Protein AF-A0A1H0BT31-F1 (afdb_monomer)

pLDDT: mean 77.33, std 18.95, range [33.66, 95.56]

Foldseek 3Di:
DDPVVVLVPDQADEDEQEPADPDDPDLCVSVVVLVVSLVSCVVVVRNVRYAAEYEYLAPASDPDPVCRVVCVVVCVVSNYHYHYNDHDDPDDDPPPDDPPPPD

Nearest PDB structures (foldseek):
  8dhk-assembly1_B  TM=9.489E-01  e=1.479E-06  Homo sapiens
  6oib-assembly1_A  TM=9.530E-01  e=9.330E-06  Homo sapiens
  3h8l-assembly1_B  TM=8.578E-01  e=4.523E-05  Acidianus ambivalens
  4lgm-assembly1_A  TM=4.427E-01  e=5.873E+00  Saccharolobus solfataricus P2
  4lcb-assembly1_A  TM=3.704E-01  e=3.706E+00  Acidianus hospitalis W1

Structure (mmCIF, N/CA/C/O backbone):
data_AF-A0A1H0BT31-F1
#
_entry.id   AF-A0A1H0BT31-F1
#
loop_
_atom_site.group_PDB
_atom_site.id
_atom_site.type_symbol
_atom_site.label_atom_id
_atom_site.label_alt_id
_atom_site.label_comp_id
_atom_site.label_asym_id
_atom_site.label_entity_id
_atom_site.label_seq_id
_atom_site.pdbx_PDB_ins_code
_atom_site.Cartn_x
_atom_site.Cartn_y
_atom_site.Cartn_z
_atom_site.occupancy
_atom_site.B_iso_or_equiv
_atom_site.auth_seq_id
_atom_site.auth_comp_id
_atom_site.auth_asym_id
_atom_site.auth_atom_id
_atom_site.pdbx_PDB_model_num
ATOM 1 N N . MET A 1 1 ? -18.678 0.334 -13.983 1.00 53.97 1 MET A N 1
ATOM 2 C CA . MET 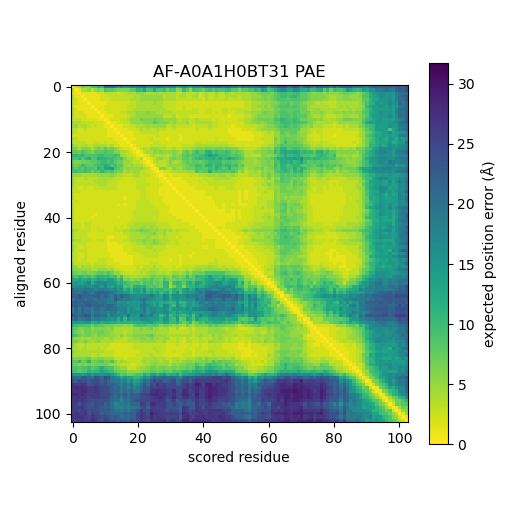A 1 1 ? -18.199 0.725 -12.637 1.00 53.97 1 MET A CA 1
ATOM 3 C C . MET A 1 1 ? -16.709 0.990 -12.722 1.00 53.97 1 MET A C 1
ATOM 5 O O . MET A 1 1 ? -16.034 0.229 -13.398 1.00 53.97 1 MET A O 1
ATOM 9 N N . GLY A 1 2 ? -16.218 2.053 -12.086 1.00 88.25 2 GLY A N 1
ATOM 10 C CA . GLY A 1 2 ? -14.784 2.342 -11.998 1.00 88.25 2 GLY A CA 1
ATOM 11 C C . GLY A 1 2 ? -14.200 1.932 -10.646 1.00 88.25 2 GLY A C 1
ATOM 12 O O . GLY A 1 2 ? -14.942 1.769 -9.677 1.00 88.25 2 GLY A O 1
ATOM 13 N N . LEU A 1 3 ? -12.871 1.823 -10.580 1.00 88.25 3 LEU A N 1
ATOM 14 C CA . LEU A 1 3 ? -12.119 1.516 -9.357 1.00 88.25 3 LEU A CA 1
ATOM 15 C C . LEU A 1 3 ? -12.471 2.462 -8.197 1.00 88.25 3 LEU A C 1
ATOM 17 O O . LEU A 1 3 ? -12.633 2.017 -7.068 1.00 88.25 3 LEU A O 1
ATOM 21 N N . HIS A 1 4 ? -12.671 3.749 -8.485 1.00 90.50 4 HIS A N 1
ATOM 22 C CA . HIS A 1 4 ? -13.047 4.750 -7.487 1.00 90.50 4 HIS A CA 1
ATOM 23 C C . HIS A 1 4 ? -14.312 4.366 -6.697 1.00 90.50 4 HIS A C 1
ATOM 25 O O . HIS A 1 4 ? -14.270 4.307 -5.472 1.00 90.50 4 HIS A O 1
ATOM 31 N N . ASN A 1 5 ? -15.393 3.984 -7.387 1.00 91.81 5 ASN A N 1
ATOM 32 C CA . ASN A 1 5 ? -16.648 3.582 -6.738 1.00 91.81 5 ASN A CA 1
ATOM 33 C C . ASN A 1 5 ? -16.477 2.322 -5.870 1.00 91.81 5 ASN A C 1
ATOM 35 O O . ASN A 1 5 ? -17.197 2.147 -4.888 1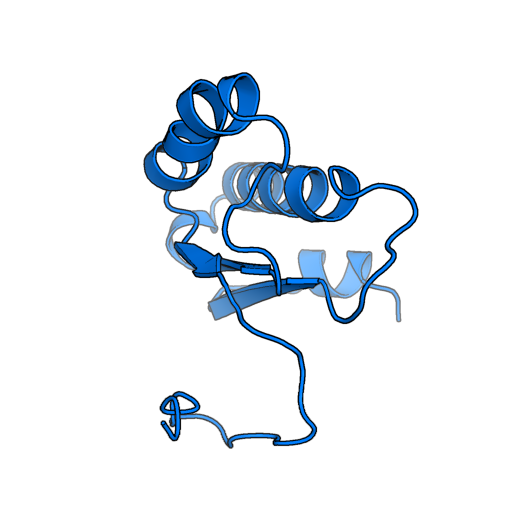.00 91.81 5 ASN A O 1
ATOM 39 N N . ALA A 1 6 ? -15.558 1.426 -6.246 1.00 91.50 6 ALA A N 1
ATOM 40 C CA . ALA A 1 6 ? -15.253 0.232 -5.463 1.00 91.50 6 ALA A CA 1
ATOM 41 C C . ALA A 1 6 ? -14.504 0.590 -4.169 1.00 91.50 6 ALA A C 1
ATOM 43 O O . ALA A 1 6 ? -14.847 0.070 -3.112 1.00 91.50 6 ALA A O 1
ATOM 44 N N . LEU A 1 7 ? -13.543 1.521 -4.231 1.00 91.00 7 LEU A N 1
ATOM 45 C CA . LEU A 1 7 ? -12.811 2.008 -3.055 1.00 91.00 7 LEU A CA 1
ATOM 46 C C . LEU A 1 7 ? -13.730 2.737 -2.057 1.00 91.00 7 LEU A C 1
ATOM 48 O O . LEU A 1 7 ? -13.564 2.585 -0.845 1.00 91.00 7 LEU A O 1
ATOM 52 N N . GLU A 1 8 ? -14.720 3.485 -2.550 1.00 91.44 8 GLU A N 1
ATOM 53 C CA . GLU A 1 8 ? -15.703 4.186 -1.712 1.00 91.44 8 GLU A CA 1
ATOM 54 C C . GLU A 1 8 ? -16.622 3.238 -0.938 1.00 91.44 8 GLU A C 1
ATOM 56 O O . GLU A 1 8 ? -16.925 3.484 0.227 1.00 91.44 8 GLU A O 1
ATOM 61 N N . ARG A 1 9 ? -17.051 2.143 -1.576 1.00 92.81 9 ARG A N 1
ATOM 62 C CA . ARG A 1 9 ? -17.972 1.150 -0.994 1.00 92.81 9 ARG A CA 1
ATOM 63 C C . ARG A 1 9 ? -17.267 0.053 -0.197 1.00 92.81 9 ARG A C 1
ATOM 65 O O . ARG A 1 9 ? -17.928 -0.826 0.336 1.00 92.81 9 ARG A O 1
ATOM 72 N N . PHE A 1 10 ? -15.939 0.058 -0.160 1.00 93.62 10 PHE A N 1
ATOM 73 C CA . PHE A 1 10 ? -15.167 -0.956 0.545 1.00 93.62 10 PHE A CA 1
ATOM 74 C C . PHE A 1 10 ? -15.209 -0.719 2.059 1.00 93.62 10 PHE A C 1
ATOM 76 O O . PHE A 1 10 ? -14.810 0.351 2.516 1.00 93.62 10 PHE A O 1
ATOM 83 N N . ASP A 1 11 ? -15.649 -1.707 2.839 1.00 92.62 11 ASP A N 1
ATOM 84 C CA . ASP A 1 11 ? -15.797 -1.589 4.302 1.00 92.62 11 ASP A CA 1
ATOM 85 C C . ASP A 1 11 ? -14.679 -2.280 5.104 1.00 92.62 11 ASP A C 1
ATOM 87 O O . ASP A 1 11 ? -14.588 -2.127 6.325 1.00 92.62 11 ASP A O 1
ATOM 91 N N . GLY A 1 12 ? -13.808 -3.032 4.428 1.00 92.06 12 GLY A N 1
ATOM 92 C CA . GLY A 1 12 ? -12.711 -3.774 5.042 1.00 92.06 12 GLY A CA 1
ATOM 93 C C . GLY A 1 12 ? -12.404 -5.073 4.302 1.00 92.06 12 GLY A C 1
ATOM 94 O O . GLY A 1 12 ? -13.213 -5.574 3.524 1.00 92.06 12 GLY A O 1
ATOM 95 N N . GLY A 1 13 ? -11.215 -5.623 4.541 1.00 94.06 13 GLY A N 1
ATOM 96 C CA . GLY A 1 13 ? -10.738 -6.846 3.900 1.00 94.06 13 GLY A CA 1
ATOM 97 C C . GLY A 1 13 ? -9.308 -6.716 3.391 1.00 94.06 13 GLY A C 1
ATOM 98 O O . GLY A 1 13 ? -8.483 -6.021 3.984 1.00 94.06 13 GLY A O 1
ATOM 99 N N . ARG A 1 14 ? -8.997 -7.403 2.290 1.00 93.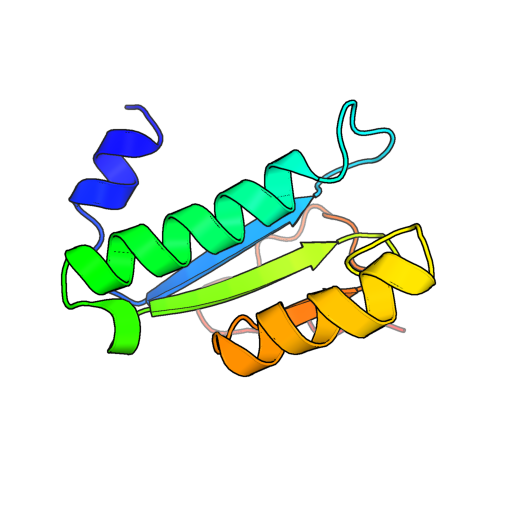12 14 ARG A N 1
ATOM 100 C CA . ARG A 1 14 ? -7.670 -7.373 1.666 1.00 93.12 14 ARG A CA 1
ATOM 101 C C . ARG A 1 14 ? -7.712 -6.587 0.361 1.00 93.12 14 ARG A C 1
ATOM 103 O O . ARG A 1 14 ? -8.565 -6.843 -0.482 1.00 93.12 14 ARG A O 1
ATOM 110 N N . VAL A 1 15 ? -6.761 -5.678 0.204 1.00 93.81 15 VAL A N 1
ATOM 111 C CA . VAL A 1 15 ? -6.514 -4.931 -1.027 1.00 93.81 15 VAL A CA 1
ATOM 112 C C . VAL A 1 15 ? -5.133 -5.330 -1.524 1.00 93.81 15 VAL A C 1
ATOM 114 O O . VAL A 1 15 ? -4.145 -5.180 -0.807 1.00 93.81 15 VAL A O 1
ATOM 117 N N . VAL A 1 16 ? -5.080 -5.871 -2.737 1.00 93.38 16 VAL A N 1
ATOM 118 C CA . VAL A 1 16 ? -3.839 -6.308 -3.377 1.00 93.38 16 VAL A CA 1
ATOM 119 C C . VAL A 1 16 ? -3.551 -5.375 -4.542 1.00 93.38 16 VAL A C 1
ATOM 121 O O . VAL A 1 16 ? -4.413 -5.165 -5.394 1.00 93.38 16 VAL A O 1
ATOM 124 N N . VAL A 1 17 ? -2.351 -4.806 -4.553 1.00 91.62 17 VAL A N 1
ATOM 125 C CA . VAL A 1 17 ? -1.833 -3.999 -5.655 1.00 91.62 17 VAL A CA 1
ATOM 126 C C . VAL A 1 17 ? -0.747 -4.818 -6.323 1.00 91.62 17 VAL A C 1
ATOM 128 O O . VAL A 1 17 ? 0.331 -4.973 -5.761 1.00 91.62 17 VAL A O 1
ATOM 131 N N . ASP A 1 18 ? -1.058 -5.371 -7.488 1.00 90.88 18 ASP A N 1
ATOM 132 C CA . ASP A 1 18 ? -0.185 -6.295 -8.202 1.00 90.88 18 ASP A CA 1
ATOM 133 C C . ASP A 1 18 ? 0.338 -5.676 -9.504 1.00 90.88 18 ASP A C 1
ATOM 135 O O . ASP A 1 18 ? -0.413 -5.054 -10.265 1.00 90.88 18 ASP A O 1
ATOM 139 N N . VAL A 1 19 ? 1.640 -5.836 -9.743 1.00 88.25 19 VAL A N 1
ATOM 140 C CA . VAL A 1 19 ? 2.282 -5.512 -11.019 1.00 88.25 19 VAL A CA 1
ATOM 141 C C . VAL A 1 19 ? 2.245 -6.747 -11.919 1.00 88.25 19 VAL A C 1
ATOM 143 O O . VAL A 1 19 ? 3.154 -7.569 -11.898 1.00 88.25 19 VAL A O 1
ATOM 146 N N . ALA A 1 20 ? 1.197 -6.837 -12.738 1.00 83.31 20 ALA A N 1
ATOM 147 C CA . ALA A 1 20 ? 0.869 -8.053 -13.480 1.00 83.31 20 ALA A CA 1
ATOM 148 C C . ALA A 1 20 ? 1.946 -8.535 -14.457 1.00 83.31 20 ALA A C 1
ATOM 150 O O . ALA A 1 20 ? 2.133 -9.739 -14.618 1.00 83.31 20 ALA A O 1
ATOM 151 N N . ASP A 1 21 ? 2.606 -7.602 -15.142 1.00 79.44 21 ASP A N 1
ATOM 152 C CA . ASP A 1 21 ? 3.560 -7.927 -16.194 1.00 79.44 21 ASP A CA 1
ATOM 153 C C . ASP A 1 21 ? 4.615 -6.827 -16.355 1.00 79.44 21 ASP A C 1
ATOM 155 O O . ASP A 1 21 ? 4.403 -5.661 -15.994 1.00 79.44 21 ASP A O 1
ATOM 159 N N . LEU A 1 22 ? 5.759 -7.207 -16.918 1.00 80.44 22 LEU A N 1
ATOM 160 C CA . LEU A 1 22 ? 6.868 -6.321 -17.249 1.00 80.44 22 LEU A CA 1
ATOM 161 C C . LEU A 1 22 ? 7.129 -6.368 -18.764 1.00 80.44 22 LEU A C 1
ATOM 163 O O . LEU A 1 22 ? 7.070 -7.437 -19.362 1.00 80.44 22 LEU A O 1
ATOM 167 N N . PRO A 1 23 ? 7.487 -5.241 -19.408 1.00 80.31 23 PRO A N 1
ATOM 168 C CA . PRO A 1 23 ? 7.842 -3.956 -18.811 1.00 80.31 23 PRO A CA 1
ATOM 169 C C . PRO A 1 23 ? 6.631 -3.047 -18.543 1.00 80.31 23 PRO A C 1
ATOM 171 O O . PRO A 1 23 ? 5.809 -2.784 -19.419 1.00 80.31 23 PRO A O 1
ATOM 174 N N . VAL A 1 24 ? 6.575 -2.467 -17.342 1.00 78.56 24 VAL A N 1
ATOM 175 C CA . VAL A 1 24 ? 5.628 -1.396 -17.002 1.00 78.56 24 VAL A CA 1
ATOM 176 C C . VAL A 1 24 ? 6.242 -0.030 -17.310 1.00 78.56 24 VAL A C 1
ATOM 178 O O . VAL A 1 24 ? 7.401 0.231 -16.998 1.00 78.56 24 VAL A O 1
ATOM 181 N N . LYS A 1 25 ? 5.451 0.882 -17.888 1.00 74.12 25 LYS A N 1
ATOM 182 C CA . LYS A 1 25 ? 5.915 2.231 -18.273 1.00 74.12 25 LYS A CA 1
ATOM 183 C C . LYS A 1 25 ? 6.532 3.037 -17.121 1.00 74.12 25 LYS A C 1
ATOM 185 O O . LYS A 1 25 ? 7.412 3.857 -17.341 1.00 74.12 25 LYS A O 1
ATOM 190 N N . CYS A 1 26 ? 6.010 2.860 -15.910 1.00 79.31 26 CYS A N 1
ATOM 191 C CA . CYS A 1 26 ? 6.419 3.589 -14.718 1.00 79.31 26 CYS A CA 1
ATOM 192 C C . CYS A 1 26 ? 6.305 2.641 -13.519 1.00 79.31 26 CYS A C 1
ATOM 194 O O . CYS A 1 26 ? 5.195 2.451 -13.016 1.00 79.31 26 CYS A O 1
ATOM 196 N N . PRO A 1 27 ? 7.414 2.039 -13.059 1.00 72.69 27 PRO A N 1
ATOM 197 C CA . PRO A 1 27 ? 7.392 1.084 -11.948 1.00 72.69 27 PRO A CA 1
ATOM 198 C C . PRO A 1 27 ? 7.010 1.734 -10.610 1.00 72.69 27 PRO A C 1
ATOM 200 O O . PRO A 1 27 ? 6.643 1.042 -9.668 1.00 72.69 27 PRO A O 1
ATOM 203 N N . VAL A 1 28 ? 7.051 3.067 -10.530 1.00 83.62 28 VAL A N 1
ATOM 204 C CA . VAL A 1 28 ? 6.708 3.830 -9.323 1.00 83.62 28 VAL A CA 1
ATOM 205 C C . VAL A 1 28 ? 5.195 4.049 -9.188 1.00 83.62 28 VAL A C 1
ATOM 207 O O . VAL A 1 28 ? 4.698 4.162 -8.074 1.00 83.62 28 VAL A O 1
ATOM 210 N N . ALA A 1 29 ? 4.435 4.044 -10.289 1.00 86.44 29 ALA A N 1
ATOM 211 C CA . ALA A 1 29 ? 3.000 4.340 -10.252 1.00 86.44 29 ALA A CA 1
ATOM 212 C C . ALA A 1 29 ? 2.164 3.316 -9.444 1.00 86.44 29 ALA A C 1
ATOM 214 O O . ALA A 1 29 ? 1.317 3.743 -8.656 1.00 86.44 29 ALA A O 1
ATOM 215 N N . PRO A 1 30 ? 2.377 1.987 -9.568 1.00 87.56 30 PRO A N 1
ATOM 216 C CA . PRO A 1 30 ? 1.671 1.003 -8.740 1.00 87.56 30 PRO A CA 1
ATOM 217 C C . PRO A 1 30 ? 1.969 1.170 -7.245 1.00 87.56 30 PRO A C 1
ATOM 219 O O . PRO A 1 30 ? 1.083 1.072 -6.399 1.00 87.56 30 PRO A O 1
ATOM 222 N N . LEU A 1 31 ? 3.216 1.486 -6.915 1.00 85.94 31 LEU A N 1
ATOM 223 C CA . LEU A 1 31 ? 3.642 1.733 -5.547 1.00 85.94 31 LEU A CA 1
ATOM 224 C C . LEU A 1 31 ? 3.029 3.024 -4.972 1.00 85.94 31 LEU A C 1
ATOM 226 O O . LEU A 1 31 ? 2.525 3.027 -3.850 1.00 85.94 31 LEU A O 1
ATOM 230 N N . GLU A 1 32 ? 3.041 4.122 -5.731 1.00 88.44 32 GLU A N 1
ATOM 231 C CA . GLU A 1 32 ? 2.375 5.373 -5.342 1.00 88.44 32 GLU A CA 1
ATOM 232 C C . GLU A 1 32 ? 0.887 5.150 -5.087 1.00 88.44 32 GLU A C 1
ATOM 234 O O . GLU A 1 32 ? 0.333 5.682 -4.124 1.00 88.44 32 GLU A O 1
ATOM 239 N N . PHE A 1 33 ? 0.248 4.309 -5.902 1.00 91.38 33 PHE A N 1
ATOM 240 C CA . PHE A 1 33 ? -1.132 3.911 -5.679 1.00 91.38 33 PHE A CA 1
ATOM 241 C C . PHE A 1 33 ? -1.313 3.164 -4.350 1.00 91.38 33 PHE A C 1
ATOM 243 O O . PHE A 1 33 ? -2.261 3.462 -3.626 1.00 91.38 33 PHE A O 1
ATOM 250 N N . ALA A 1 34 ? -0.408 2.251 -3.979 1.00 91.56 34 ALA A N 1
ATOM 251 C CA . ALA A 1 34 ? -0.472 1.562 -2.687 1.00 91.56 34 ALA A CA 1
ATOM 252 C C . ALA A 1 34 ? -0.392 2.547 -1.502 1.00 91.56 34 ALA A C 1
ATOM 254 O O . ALA A 1 34 ? -1.170 2.439 -0.551 1.00 91.56 34 ALA A O 1
ATOM 255 N N . PHE A 1 35 ? 0.476 3.563 -1.584 1.00 91.25 35 PHE A N 1
ATOM 256 C CA . PHE A 1 35 ? 0.549 4.623 -0.571 1.00 91.25 35 PHE A CA 1
ATOM 257 C C . PHE A 1 35 ? -0.685 5.530 -0.557 1.00 91.25 35 PHE A C 1
ATOM 259 O O . PHE A 1 35 ? -1.152 5.928 0.513 1.00 91.25 35 PHE A O 1
ATOM 266 N N . LEU A 1 36 ? -1.237 5.848 -1.727 1.00 92.88 36 LEU A N 1
ATOM 267 C CA . LEU A 1 36 ? -2.461 6.634 -1.830 1.00 92.88 36 LEU A CA 1
ATOM 268 C C . LEU A 1 36 ? -3.662 5.874 -1.254 1.00 92.88 36 LEU A C 1
ATOM 270 O O . LEU A 1 36 ? -4.491 6.474 -0.572 1.00 92.88 36 LEU A O 1
ATOM 274 N N . ALA A 1 37 ? -3.737 4.563 -1.485 1.00 93.31 37 ALA A N 1
ATOM 275 C CA . ALA A 1 37 ? -4.761 3.697 -0.917 1.00 93.31 37 ALA A CA 1
ATOM 276 C C . ALA A 1 37 ? -4.657 3.639 0.617 1.00 93.31 37 ALA A C 1
ATOM 278 O O . ALA A 1 37 ? -5.668 3.809 1.298 1.00 93.31 37 ALA A O 1
ATOM 279 N N . ASP A 1 38 ? -3.448 3.482 1.169 1.00 93.31 38 ASP A N 1
ATOM 280 C CA . ASP A 1 38 ? -3.186 3.571 2.614 1.00 93.31 38 ASP A CA 1
ATOM 281 C C . ASP A 1 38 ? -3.713 4.889 3.201 1.00 93.31 38 ASP A C 1
ATOM 283 O O . ASP A 1 38 ? -4.549 4.876 4.108 1.00 93.31 38 ASP A O 1
ATOM 287 N N . TRP A 1 39 ? -3.308 6.026 2.628 1.00 94.31 39 TRP A N 1
ATOM 288 C CA . TRP A 1 39 ? -3.772 7.343 3.069 1.00 94.31 39 TRP A CA 1
ATOM 289 C C . TRP A 1 39 ? -5.293 7.507 2.939 1.00 94.31 39 TRP A C 1
ATOM 291 O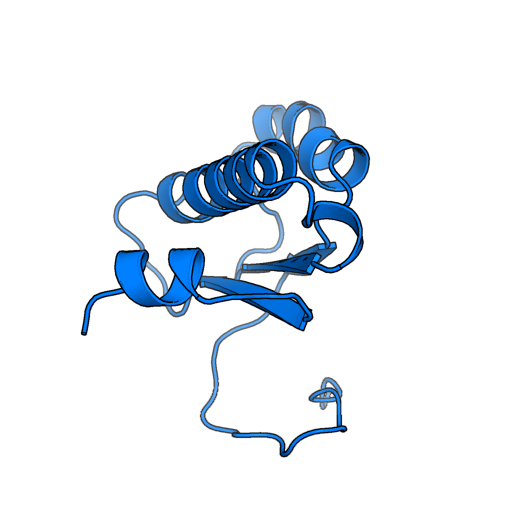 O . TRP A 1 39 ? -5.946 8.050 3.833 1.00 94.31 39 TRP A O 1
ATOM 301 N N . TYR A 1 40 ? -5.885 7.010 1.852 1.00 95.12 40 TYR A N 1
ATOM 302 C CA . TYR A 1 40 ? -7.325 7.075 1.625 1.00 95.12 40 TYR A CA 1
ATOM 303 C C . TYR A 1 40 ? -8.105 6.304 2.700 1.00 95.12 40 TYR A C 1
ATOM 305 O O . TYR A 1 40 ? -9.073 6.826 3.259 1.00 95.12 40 TYR A O 1
ATOM 313 N N . TYR A 1 41 ? -7.662 5.096 3.056 1.00 94.94 41 TYR A N 1
ATOM 314 C CA . TYR A 1 41 ? -8.302 4.303 4.106 1.00 94.94 41 TYR A CA 1
ATOM 315 C C . TYR A 1 41 ? -8.067 4.860 5.511 1.00 94.94 41 TYR A C 1
ATOM 317 O O . TYR A 1 41 ? -8.958 4.746 6.358 1.00 94.94 41 TYR A O 1
ATOM 325 N N . GLN A 1 42 ? -6.925 5.513 5.755 1.00 94.31 42 GLN A N 1
ATOM 326 C CA . GLN A 1 42 ? -6.700 6.281 6.984 1.00 94.31 42 GLN A CA 1
ATOM 327 C C . GLN A 1 42 ? -7.692 7.440 7.087 1.00 94.31 42 GLN A C 1
ATOM 329 O O . GLN A 1 42 ? -8.368 7.582 8.103 1.00 94.31 42 GLN A O 1
ATOM 334 N N . ARG A 1 43 ? -7.860 8.216 6.009 1.00 95.31 43 ARG A N 1
ATOM 335 C CA . ARG A 1 43 ? -8.824 9.322 5.957 1.00 95.31 43 ARG A CA 1
ATOM 336 C C . ARG A 1 43 ? -10.269 8.854 6.138 1.00 95.31 43 ARG A C 1
ATOM 338 O O . ARG A 1 43 ? -11.073 9.582 6.713 1.00 95.31 43 ARG A O 1
ATOM 345 N N . ARG A 1 44 ? -10.603 7.650 5.667 1.00 94.88 44 ARG A N 1
ATOM 346 C CA . ARG A 1 44 ? -11.915 7.021 5.889 1.00 94.88 44 ARG A CA 1
ATOM 347 C C . ARG A 1 44 ? -12.092 6.402 7.278 1.00 94.88 44 ARG A C 1
ATOM 349 O O . ARG A 1 44 ? -13.208 6.012 7.603 1.00 94.88 44 ARG A O 1
ATOM 356 N N . GLY A 1 45 ? -11.031 6.291 8.078 1.00 94.94 45 GLY A N 1
ATOM 357 C CA . GLY A 1 45 ? -11.085 5.689 9.412 1.00 94.94 45 GLY A CA 1
ATOM 358 C C . GLY A 1 45 ? -11.324 4.176 9.410 1.00 94.94 45 GLY A C 1
ATOM 359 O O . GLY A 1 45 ? -11.836 3.651 10.390 1.00 94.94 45 GLY A O 1
ATOM 360 N N . ILE A 1 46 ? -10.995 3.482 8.312 1.00 95.56 46 ILE A N 1
ATOM 361 C CA . ILE A 1 46 ? -11.140 2.018 8.199 1.00 95.56 46 ILE A CA 1
ATOM 362 C C . ILE A 1 46 ? -9.804 1.301 7.989 1.00 95.56 46 ILE A C 1
ATOM 364 O O . ILE A 1 46 ? -9.788 0.111 7.690 1.00 95.56 46 ILE A O 1
ATOM 368 N N . ARG A 1 47 ? -8.673 2.011 8.094 1.00 94.00 47 ARG A N 1
ATOM 369 C CA . ARG A 1 47 ? -7.337 1.467 7.798 1.00 94.00 47 ARG A CA 1
ATOM 370 C C . ARG A 1 47 ? -7.002 0.216 8.611 1.00 94.00 47 ARG A C 1
ATOM 372 O O . ARG A 1 47 ? -6.343 -0.675 8.082 1.00 94.00 47 ARG A O 1
ATOM 379 N N . ASP A 1 48 ? -7.469 0.140 9.850 1.00 93.62 48 ASP A N 1
ATOM 380 C CA . ASP A 1 48 ? -7.352 -1.010 10.752 1.00 93.62 48 ASP A CA 1
ATOM 381 C C . ASP A 1 48 ? -8.062 -2.268 10.220 1.00 93.62 48 ASP A C 1
ATOM 383 O O . ASP A 1 48 ? -7.637 -3.391 10.491 1.00 93.62 48 ASP A O 1
ATOM 387 N N . LYS A 1 49 ? -9.102 -2.089 9.399 1.00 94.12 49 LYS A N 1
ATOM 388 C CA . LYS A 1 49 ? -9.872 -3.167 8.762 1.00 94.12 49 LYS A CA 1
ATOM 389 C C . LYS A 1 49 ? -9.316 -3.575 7.402 1.00 94.12 49 LYS A C 1
ATOM 391 O O . LYS A 1 49 ? -9.838 -4.510 6.792 1.00 94.12 49 LYS A O 1
ATOM 396 N N . VAL A 1 50 ? -8.291 -2.882 6.901 1.00 94.75 50 VAL A N 1
ATOM 397 C CA . VAL A 1 50 ? -7.714 -3.121 5.575 1.00 94.75 50 VAL A CA 1
ATOM 398 C C . VAL A 1 50 ? -6.325 -3.736 5.697 1.00 94.75 50 VAL A C 1
ATOM 400 O O . VAL A 1 50 ? -5.443 -3.200 6.361 1.00 94.75 50 VAL A O 1
ATOM 403 N N . ARG A 1 51 ? -6.103 -4.845 4.992 1.00 93.81 51 ARG A N 1
ATOM 404 C CA . ARG A 1 51 ? -4.771 -5.411 4.755 1.00 93.81 51 ARG A CA 1
ATOM 405 C C . ARG A 1 51 ? -4.335 -5.057 3.340 1.00 93.81 51 ARG A C 1
ATOM 407 O O . ARG A 1 51 ? -4.944 -5.542 2.389 1.00 93.81 51 ARG A O 1
ATOM 414 N N . LEU A 1 52 ? -3.327 -4.198 3.225 1.00 93.56 52 LEU A N 1
ATOM 415 C CA . LEU A 1 52 ? -2.724 -3.800 1.956 1.00 93.56 52 LEU A CA 1
ATOM 416 C C . LEU A 1 52 ? -1.504 -4.675 1.674 1.00 93.56 52 LEU A C 1
ATOM 418 O O . LEU A 1 52 ? -0.605 -4.751 2.510 1.00 93.56 52 LEU A O 1
ATOM 422 N N . THR A 1 53 ? -1.476 -5.288 0.494 1.00 92.12 53 THR A N 1
ATOM 423 C CA . THR A 1 53 ? -0.342 -6.079 0.008 1.00 92.12 53 THR A CA 1
ATOM 424 C C . THR A 1 53 ? 0.083 -5.540 -1.356 1.00 92.12 53 THR A C 1
ATOM 426 O O . THR A 1 53 ? -0.734 -5.466 -2.274 1.00 92.12 53 THR A O 1
ATOM 429 N N . TYR A 1 54 ? 1.346 -5.150 -1.482 1.00 90.62 54 TYR A N 1
ATOM 430 C CA . TYR A 1 54 ? 1.985 -4.782 -2.737 1.00 90.62 54 TYR A CA 1
ATOM 431 C C . TYR A 1 54 ? 2.742 -5.989 -3.287 1.00 90.62 54 TYR A C 1
ATOM 433 O O . TYR A 1 54 ? 3.601 -6.549 -2.607 1.00 90.62 54 TYR A O 1
ATOM 441 N N . VAL A 1 55 ? 2.404 -6.398 -4.503 1.00 90.31 55 VAL A N 1
ATOM 442 C CA . VAL A 1 55 ? 2.924 -7.598 -5.152 1.00 90.31 55 VAL A CA 1
ATOM 443 C C . VAL A 1 55 ? 3.662 -7.189 -6.418 1.00 90.31 55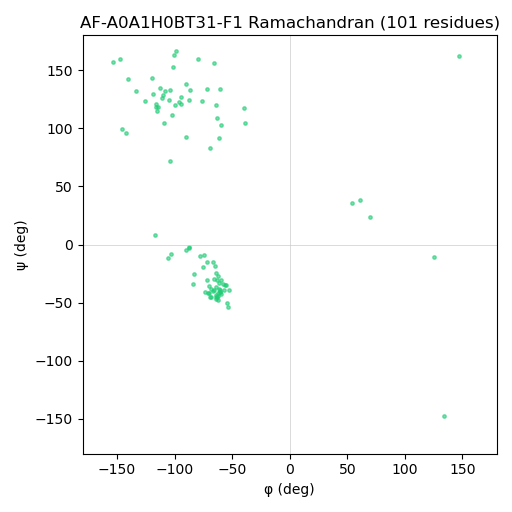 VAL A C 1
ATOM 445 O O . VAL A 1 55 ? 3.148 -6.416 -7.228 1.00 90.31 55 VAL A O 1
ATOM 448 N N . THR A 1 56 ? 4.886 -7.677 -6.573 1.00 86.62 56 THR A N 1
ATOM 449 C CA . THR A 1 56 ? 5.745 -7.341 -7.704 1.00 86.62 56 THR A CA 1
ATOM 450 C C . THR A 1 56 ? 6.512 -8.573 -8.193 1.00 86.62 56 THR A C 1
ATOM 452 O O . THR A 1 56 ? 6.967 -9.371 -7.370 1.00 86.62 56 THR A O 1
ATOM 455 N N . PRO A 1 57 ? 6.712 -8.724 -9.514 1.00 83.38 57 PRO A N 1
ATOM 456 C CA . PRO A 1 57 ? 7.568 -9.762 -10.085 1.00 83.38 57 PRO A CA 1
ATOM 457 C C . PRO A 1 57 ? 9.060 -9.452 -9.895 1.00 83.38 57 PRO A C 1
ATOM 459 O O . PRO A 1 57 ? 9.905 -10.296 -10.176 1.00 83.38 57 PRO A O 1
ATOM 462 N N . LEU A 1 58 ? 9.394 -8.247 -9.423 1.00 81.38 58 LEU A N 1
ATOM 463 C CA . LEU A 1 58 ? 10.759 -7.837 -9.104 1.00 81.38 58 LEU A CA 1
ATOM 464 C C . LEU A 1 58 ? 11.206 -8.379 -7.738 1.00 81.38 58 LEU A C 1
ATOM 466 O O . LEU A 1 58 ? 10.383 -8.689 -6.876 1.00 81.38 58 LEU A O 1
ATOM 470 N N . ASP A 1 59 ? 12.518 -8.429 -7.532 1.00 76.00 59 ASP A N 1
ATOM 471 C CA . ASP A 1 59 ? 13.187 -8.797 -6.277 1.00 76.00 59 ASP A CA 1
ATOM 472 C C . ASP A 1 59 ? 13.056 -7.722 -5.181 1.00 76.00 59 ASP A C 1
ATOM 474 O O . ASP A 1 59 ? 13.272 -7.995 -4.001 1.00 76.00 59 ASP A O 1
ATOM 478 N N . ALA A 1 60 ? 12.658 -6.502 -5.554 1.00 69.94 60 ALA A N 1
ATOM 479 C CA . ALA A 1 60 ? 12.403 -5.402 -4.635 1.00 69.94 60 ALA A CA 1
ATOM 480 C C . ALA A 1 60 ? 11.275 -4.476 -5.120 1.00 69.94 60 ALA A C 1
ATOM 482 O O . ALA A 1 60 ? 10.971 -4.369 -6.308 1.00 69.94 60 ALA A O 1
ATOM 483 N N . ALA A 1 61 ? 10.689 -3.719 -4.184 1.00 66.19 61 ALA A N 1
ATOM 484 C CA . ALA A 1 61 ? 9.726 -2.657 -4.499 1.00 66.19 61 ALA A CA 1
ATOM 485 C C . ALA A 1 61 ? 10.346 -1.489 -5.295 1.00 66.19 61 ALA A C 1
ATOM 487 O O . ALA A 1 61 ? 9.622 -0.702 -5.904 1.00 66.19 61 ALA A O 1
ATOM 488 N N . PHE A 1 62 ? 11.678 -1.369 -5.288 1.00 67.38 62 PHE A N 1
ATOM 489 C CA . PHE A 1 62 ? 12.429 -0.346 -6.008 1.00 67.38 62 PHE A CA 1
ATOM 490 C C . PHE A 1 62 ? 13.606 -0.976 -6.738 1.00 67.38 62 PHE A C 1
ATOM 492 O O . PHE A 1 62 ? 14.396 -1.688 -6.128 1.00 67.38 62 PHE A O 1
ATOM 499 N N . THR A 1 63 ? 13.766 -0.633 -8.013 1.00 57.97 63 THR A N 1
ATOM 500 C CA . THR A 1 63 ? 14.906 -1.058 -8.838 1.00 57.97 63 THR A CA 1
ATOM 501 C C . THR A 1 63 ? 16.194 -0.301 -8.506 1.00 57.97 63 THR A C 1
ATOM 503 O O . THR A 1 63 ? 17.281 -0.770 -8.820 1.00 57.97 63 THR A O 1
ATOM 506 N N . GLU A 1 64 ? 16.088 0.867 -7.861 1.00 55.59 64 GLU A N 1
ATOM 507 C CA . GLU A 1 64 ? 17.241 1.676 -7.462 1.00 55.59 64 GLU A CA 1
ATOM 508 C C . GLU A 1 64 ? 17.638 1.360 -6.002 1.00 55.59 64 GLU A C 1
ATOM 510 O O . GLU A 1 64 ? 16.835 1.591 -5.088 1.00 55.59 64 GLU A O 1
ATOM 515 N N . PRO A 1 65 ? 18.871 0.895 -5.723 1.00 51.84 65 PRO A N 1
ATOM 516 C CA . PRO A 1 65 ? 19.274 0.381 -4.406 1.00 51.84 65 PRO A CA 1
ATOM 517 C C . PRO A 1 65 ? 19.243 1.430 -3.283 1.00 51.84 65 PRO A C 1
ATOM 519 O O . PRO A 1 65 ? 19.098 1.091 -2.107 1.00 51.84 65 PRO A O 1
ATOM 522 N N . VAL A 1 66 ? 19.356 2.718 -3.619 1.00 52.47 66 VAL A N 1
ATOM 523 C CA . VAL A 1 66 ? 19.199 3.820 -2.654 1.00 52.47 66 VAL A CA 1
ATOM 524 C C . VAL A 1 66 ? 17.726 4.011 -2.283 1.00 52.47 66 VAL A C 1
ATOM 526 O O . VAL A 1 66 ? 17.401 4.174 -1.108 1.00 52.47 66 VAL A O 1
ATOM 529 N N . ALA A 1 67 ? 16.823 3.921 -3.262 1.00 55.56 67 ALA A N 1
ATOM 530 C CA . ALA A 1 67 ? 15.388 4.017 -3.023 1.00 55.56 67 ALA A CA 1
ATOM 531 C C . ALA A 1 67 ? 14.860 2.785 -2.276 1.00 55.56 67 ALA A C 1
ATOM 533 O O . ALA A 1 67 ? 14.019 2.942 -1.399 1.00 55.56 67 ALA A O 1
ATOM 534 N N . ALA A 1 68 ? 15.402 1.592 -2.539 1.00 57.97 68 ALA A N 1
ATOM 535 C CA . ALA A 1 68 ? 15.041 0.369 -1.824 1.00 57.97 68 ALA A CA 1
ATOM 536 C C . ALA A 1 68 ? 15.321 0.465 -0.314 1.00 57.97 68 ALA A C 1
ATOM 538 O O . ALA A 1 68 ? 14.465 0.105 0.488 1.00 57.97 68 ALA A O 1
ATOM 539 N N . ARG A 1 69 ? 16.470 1.025 0.091 1.00 55.66 69 ARG A N 1
ATOM 540 C CA . ARG A 1 69 ? 16.821 1.179 1.516 1.00 55.66 69 ARG A CA 1
ATOM 541 C C . ARG A 1 69 ? 15.973 2.222 2.242 1.00 55.66 69 ARG A C 1
ATOM 543 O O . ARG A 1 69 ? 15.562 1.988 3.370 1.00 55.66 69 ARG A O 1
ATOM 550 N N . THR A 1 70 ? 15.709 3.368 1.616 1.00 57.34 70 THR A N 1
ATOM 551 C CA . THR A 1 70 ? 14.959 4.459 2.267 1.00 57.34 70 THR A CA 1
ATOM 552 C C . THR A 1 70 ? 13.445 4.274 2.171 1.00 57.34 70 THR A C 1
ATOM 554 O O . THR A 1 70 ? 12.722 4.660 3.083 1.00 57.34 70 THR A O 1
ATOM 557 N N . ARG A 1 71 ? 12.942 3.703 1.072 1.00 55.12 71 ARG A N 1
ATOM 558 C CA . ARG A 1 71 ? 11.504 3.552 0.826 1.00 55.12 71 ARG A CA 1
ATOM 559 C C . ARG A 1 71 ? 10.976 2.126 1.003 1.00 55.12 71 ARG A C 1
ATOM 561 O O . ARG A 1 71 ? 9.764 1.967 1.091 1.00 55.12 71 ARG A O 1
ATOM 568 N N . GLY A 1 72 ? 11.837 1.113 1.116 1.00 58.97 72 GLY A N 1
ATOM 569 C CA . GLY A 1 72 ? 11.436 -0.223 1.575 1.00 58.97 72 GLY A CA 1
ATOM 570 C C . GLY A 1 72 ? 10.912 -0.187 3.012 1.00 58.97 72 GLY A C 1
ATOM 571 O O . GLY A 1 72 ? 9.811 -0.664 3.265 1.00 58.97 72 GLY A O 1
ATOM 572 N N . GLY A 1 73 ? 11.619 0.517 3.907 1.00 65.56 73 GLY A N 1
ATOM 573 C CA . GLY A 1 73 ? 11.160 0.739 5.286 1.00 65.56 73 GLY A CA 1
ATOM 574 C C . GLY A 1 73 ? 9.820 1.478 5.367 1.00 65.56 73 GLY A C 1
ATOM 575 O O . GLY A 1 73 ? 9.011 1.187 6.233 1.00 65.56 73 GLY A O 1
ATOM 576 N N . LEU A 1 74 ? 9.506 2.350 4.399 1.00 77.44 74 LEU A N 1
ATOM 577 C CA . LEU A 1 74 ? 8.217 3.054 4.358 1.00 77.44 74 LEU A CA 1
ATOM 578 C C . LEU A 1 74 ? 7.014 2.124 4.135 1.00 77.44 74 LEU A C 1
ATOM 580 O O . LEU A 1 74 ? 5.915 2.457 4.577 1.00 77.44 74 LEU A O 1
ATOM 584 N N . LEU A 1 75 ? 7.182 0.995 3.436 1.00 82.56 75 LEU A N 1
ATOM 585 C CA . LEU A 1 75 ? 6.111 -0.001 3.303 1.00 82.56 75 LEU A CA 1
ATOM 586 C C . LEU A 1 75 ? 5.860 -0.688 4.649 1.00 82.56 75 LEU A C 1
ATOM 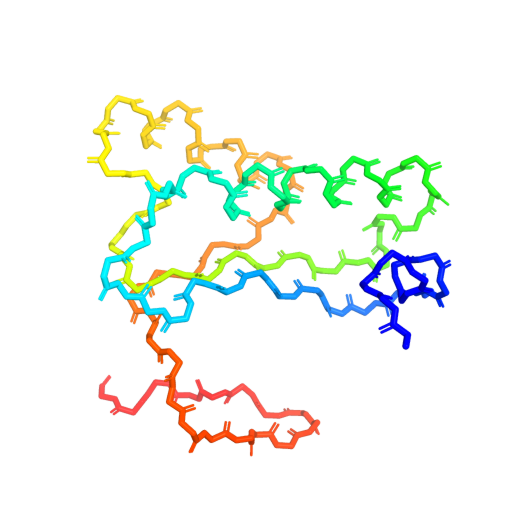588 O O . LEU A 1 75 ? 4.711 -0.781 5.078 1.00 82.56 75 LEU A O 1
ATOM 592 N N . GLU A 1 76 ? 6.929 -1.080 5.343 1.00 82.75 76 GLU A N 1
ATOM 593 C CA . GLU A 1 76 ? 6.864 -1.698 6.670 1.00 82.75 76 GLU A CA 1
ATOM 594 C C . GLU A 1 76 ? 6.288 -0.736 7.720 1.00 82.75 76 GLU A C 1
ATOM 596 O O . GLU A 1 76 ? 5.335 -1.094 8.413 1.00 82.75 76 GLU A O 1
ATOM 601 N N . ASP A 1 77 ? 6.766 0.511 7.765 1.00 84.38 77 ASP A N 1
ATOM 602 C CA . ASP A 1 77 ? 6.285 1.571 8.665 1.00 84.38 77 ASP A CA 1
ATOM 603 C C . ASP A 1 77 ? 4.785 1.844 8.486 1.00 84.38 77 ASP A C 1
ATOM 605 O O . ASP A 1 77 ? 4.068 2.170 9.434 1.00 84.38 77 ASP A O 1
ATOM 609 N N . LYS A 1 78 ? 4.289 1.705 7.251 1.00 85.12 78 LYS A N 1
ATOM 610 C CA . LYS A 1 78 ? 2.872 1.875 6.906 1.00 85.12 78 LYS A CA 1
ATOM 611 C C . LYS A 1 78 ? 2.050 0.597 7.056 1.00 85.12 78 LYS A C 1
ATOM 613 O O . LYS A 1 78 ? 0.841 0.629 6.811 1.00 85.12 78 LYS A O 1
ATOM 618 N N . GLY A 1 79 ? 2.669 -0.522 7.431 1.00 86.69 79 GLY A N 1
ATOM 619 C CA . GLY A 1 79 ? 2.017 -1.825 7.534 1.00 86.69 79 GLY A CA 1
ATOM 620 C C . GLY A 1 79 ? 1.455 -2.316 6.197 1.00 86.69 79 GLY A C 1
ATOM 621 O O . GLY A 1 79 ? 0.333 -2.834 6.159 1.00 86.69 79 GLY A O 1
ATOM 622 N N . ILE A 1 80 ? 2.183 -2.075 5.105 1.00 90.44 80 ILE A N 1
ATOM 623 C CA . ILE A 1 80 ? 1.900 -2.593 3.764 1.00 90.44 80 ILE A CA 1
ATOM 624 C C . ILE A 1 80 ? 2.819 -3.793 3.538 1.00 90.44 80 ILE A C 1
ATOM 626 O O . ILE A 1 80 ? 4.040 -3.673 3.578 1.00 90.44 80 ILE A O 1
ATOM 630 N N . GLU A 1 81 ? 2.227 -4.958 3.304 1.00 90.19 81 GLU A N 1
ATOM 631 C CA . GLU A 1 81 ? 2.970 -6.189 3.041 1.00 90.19 81 GLU A CA 1
ATOM 632 C C . GLU A 1 81 ? 3.600 -6.139 1.645 1.00 90.19 81 GLU A C 1
ATOM 634 O O . GLU A 1 81 ? 2.925 -5.789 0.679 1.00 90.19 81 GLU A O 1
ATOM 639 N N . LEU A 1 82 ? 4.874 -6.511 1.528 1.00 88.0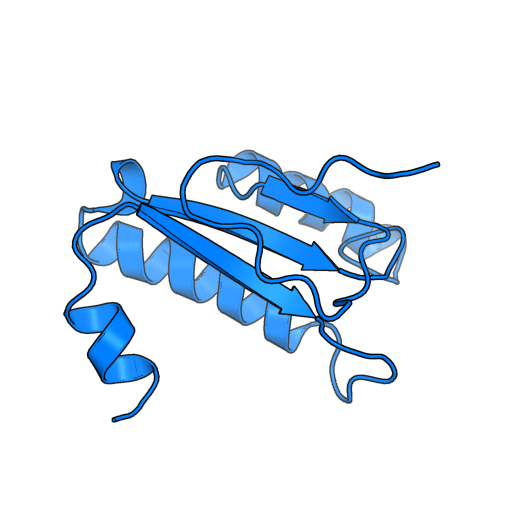0 82 LEU A N 1
ATOM 640 C CA . LEU A 1 82 ? 5.579 -6.616 0.253 1.00 88.00 82 LEU A CA 1
ATOM 641 C C . LEU A 1 82 ? 5.740 -8.090 -0.134 1.00 88.00 82 LEU A C 1
ATOM 643 O O . LEU A 1 82 ? 6.328 -8.870 0.613 1.00 88.00 82 LEU A O 1
ATOM 647 N N . VAL A 1 83 ? 5.259 -8.456 -1.320 1.00 87.06 83 VAL A N 1
ATOM 648 C CA . VAL A 1 83 ? 5.491 -9.762 -1.945 1.00 87.06 83 VAL A CA 1
ATOM 649 C C . VAL A 1 83 ? 6.296 -9.543 -3.219 1.00 87.06 83 VAL A C 1
ATOM 651 O O . VAL A 1 83 ? 5.826 -8.909 -4.160 1.00 87.06 83 VAL A O 1
ATOM 654 N N . THR A 1 84 ? 7.520 -10.052 -3.231 1.00 86.62 84 THR A N 1
ATOM 655 C CA . THR A 1 84 ? 8.443 -10.000 -4.370 1.00 86.62 84 THR A CA 1
ATOM 656 C C . THR A 1 84 ? 8.429 -11.312 -5.144 1.00 86.62 84 THR A C 1
ATOM 658 O O . THR A 1 84 ? 7.927 -12.328 -4.650 1.00 86.62 84 THR A O 1
ATOM 661 N N . GLU A 1 85 ? 9.006 -11.286 -6.347 1.00 83.44 85 GLU A N 1
ATOM 662 C CA . GLU A 1 85 ? 9.187 -12.461 -7.210 1.00 83.44 85 GLU A CA 1
ATOM 663 C C . GLU A 1 85 ? 7.874 -13.217 -7.478 1.00 83.44 85 GLU A C 1
ATOM 665 O O . GLU A 1 85 ? 7.832 -14.448 -7.555 1.00 83.44 85 GLU A O 1
ATOM 670 N N . PHE A 1 86 ? 6.774 -12.469 -7.595 1.00 81.62 86 PHE A N 1
ATOM 671 C CA . PHE A 1 86 ? 5.464 -13.012 -7.915 1.00 81.62 86 PHE A CA 1
ATOM 672 C C . PHE A 1 86 ? 4.981 -12.469 -9.255 1.00 81.62 86 PHE A C 1
ATOM 674 O O . PHE A 1 86 ? 4.762 -11.271 -9.414 1.00 81.62 86 PHE A O 1
ATOM 681 N N . THR A 1 87 ? 4.782 -13.379 -10.203 1.00 80.56 87 THR A N 1
ATOM 682 C CA . THR A 1 87 ? 4.162 -13.088 -11.495 1.00 80.56 87 THR A CA 1
ATOM 683 C C . THR A 1 87 ? 2.734 -13.613 -11.482 1.00 80.56 87 THR A C 1
ATOM 685 O O . THR A 1 87 ? 2.503 -14.761 -11.086 1.00 80.56 87 THR A O 1
ATOM 688 N N . LEU A 1 88 ? 1.772 -12.801 -11.931 1.00 78.38 88 LEU A N 1
ATOM 689 C CA . LEU A 1 88 ? 0.383 -13.239 -12.039 1.00 78.38 88 LEU A CA 1
ATOM 690 C C . LEU A 1 88 ? 0.258 -14.385 -13.046 1.00 78.38 88 LEU A C 1
ATOM 692 O O . LEU A 1 88 ? 0.359 -14.202 -14.255 1.00 78.38 88 LEU A O 1
ATOM 696 N N . GLY A 1 89 ? 0.001 -15.580 -12.524 1.00 74.62 89 GLY A N 1
ATOM 697 C CA . GLY A 1 89 ? -0.453 -16.733 -13.289 1.00 74.62 89 GLY A CA 1
ATOM 698 C C . GLY A 1 89 ? -1.955 -16.934 -13.119 1.00 74.62 89 GLY A C 1
ATOM 699 O O . GLY A 1 89 ? -2.535 -16.587 -12.087 1.00 74.62 89 GLY A O 1
ATOM 700 N N . GLU A 1 90 ? -2.591 -17.535 -14.120 1.00 46.62 90 GLU A N 1
ATOM 701 C CA . GLU A 1 90 ? -4.007 -17.890 -14.089 1.00 46.62 90 GLU A CA 1
ATOM 702 C C . GLU A 1 90 ? -4.242 -19.026 -13.075 1.00 46.62 90 GLU A C 1
ATOM 704 O O . GLU A 1 90 ? -4.264 -20.211 -13.392 1.00 46.62 90 GLU A O 1
ATOM 709 N N . SER A 1 91 ? -4.372 -18.674 -11.798 1.00 42.91 91 SER A N 1
ATOM 710 C CA . SER A 1 91 ? -4.991 -19.545 -10.805 1.00 42.91 91 SER A CA 1
ATOM 711 C C . SER A 1 91 ? -5.807 -18.699 -9.834 1.00 42.91 91 SER A C 1
ATOM 713 O O . SER A 1 91 ? -5.307 -18.131 -8.866 1.00 42.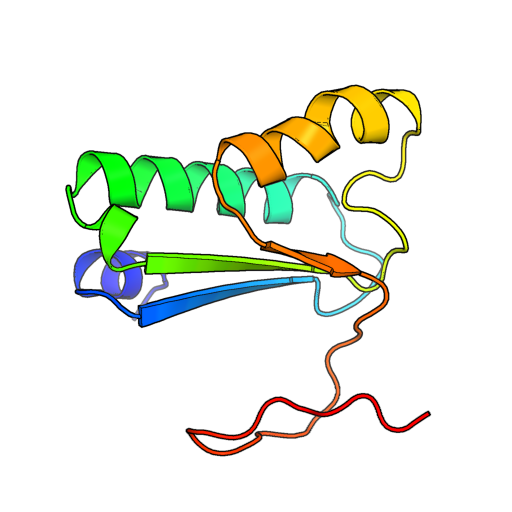91 91 SER A O 1
ATOM 715 N N . MET A 1 92 ? -7.108 -18.598 -10.116 1.00 33.66 92 MET A N 1
ATOM 716 C CA . MET A 1 92 ? -8.091 -18.215 -9.107 1.00 33.66 92 MET A CA 1
ATOM 717 C C . MET A 1 92 ? -8.020 -19.250 -7.982 1.00 33.66 92 MET A C 1
ATOM 719 O O . MET A 1 92 ? -8.526 -20.361 -8.128 1.00 33.66 92 MET A O 1
ATOM 723 N N . VAL A 1 93 ? -7.384 -18.911 -6.862 1.00 41.16 93 VAL A N 1
ATOM 724 C CA . VAL A 1 93 ? -7.490 -19.727 -5.649 1.00 41.16 93 VAL A CA 1
ATOM 725 C C . VAL A 1 93 ? -8.726 -19.249 -4.878 1.00 41.16 93 VAL A C 1
ATOM 727 O O . VAL A 1 93 ? -8.845 -18.050 -4.610 1.00 41.16 93 VAL A O 1
ATOM 730 N N . PRO A 1 94 ? -9.682 -20.143 -4.563 1.00 35.16 94 PRO A N 1
ATOM 731 C CA . PRO A 1 94 ? -10.944 -19.766 -3.943 1.00 35.16 94 PRO A CA 1
ATOM 732 C C . PRO A 1 94 ? -10.718 -19.223 -2.530 1.00 35.16 94 PRO A C 1
ATOM 734 O O . PRO A 1 94 ? -9.710 -19.516 -1.879 1.00 35.16 94 PRO A O 1
ATOM 737 N N . ALA A 1 95 ? -11.681 -18.421 -2.071 1.00 36.94 95 ALA A N 1
ATOM 738 C CA . ALA A 1 95 ? -11.726 -17.802 -0.752 1.00 36.94 95 ALA A CA 1
ATOM 739 C C . ALA A 1 95 ? -11.225 -18.754 0.356 1.00 36.94 95 ALA A C 1
ATOM 741 O O . ALA A 1 95 ? -11.924 -19.684 0.748 1.00 36.94 95 ALA A O 1
ATOM 742 N N . GLY A 1 96 ? -10.001 -18.521 0.847 1.00 40.91 96 GLY A N 1
ATOM 743 C CA . GLY A 1 96 ? -9.443 -19.208 2.020 1.00 40.91 96 GLY A CA 1
ATOM 744 C C . GLY A 1 96 ? -8.090 -19.907 1.845 1.00 40.91 96 GLY A C 1
ATOM 745 O O . GLY A 1 96 ? -7.480 -20.259 2.851 1.00 40.91 96 GLY A O 1
ATOM 746 N N . GLY A 1 97 ? -7.566 -20.073 0.628 1.00 35.12 97 GLY A N 1
ATOM 747 C CA . GLY A 1 97 ? -6.258 -20.701 0.401 1.00 35.12 97 GLY A CA 1
ATOM 748 C C . GLY A 1 97 ? -5.241 -19.719 -0.166 1.00 35.12 97 GLY A C 1
ATOM 749 O O . GLY A 1 97 ? -5.431 -19.203 -1.258 1.00 35.12 97 GLY A O 1
ATOM 750 N N . TRP A 1 98 ? -4.143 -19.455 0.542 1.00 46.72 98 TRP A N 1
ATOM 751 C CA . TRP A 1 98 ? -2.981 -18.814 -0.080 1.00 46.72 98 TRP A CA 1
ATOM 752 C C . TRP A 1 98 ? -2.455 -19.708 -1.208 1.00 46.72 98 TRP A C 1
ATOM 754 O O . TRP A 1 98 ? -2.289 -20.913 -1.000 1.00 46.72 98 TRP A O 1
ATOM 764 N N . CYS A 1 99 ? -2.167 -19.115 -2.373 1.00 46.19 99 CYS A N 1
ATOM 765 C CA . CYS A 1 99 ? -1.421 -19.765 -3.446 1.00 46.19 99 CYS A CA 1
ATOM 766 C C . CYS A 1 99 ? -0.025 -20.098 -2.905 1.00 46.19 99 CYS A C 1
ATOM 768 O O . CYS A 1 99 ? 0.869 -19.254 -2.851 1.00 46.19 99 CYS A O 1
ATOM 770 N N . ARG A 1 100 ? 0.125 -21.310 -2.365 1.00 39.12 100 ARG A N 1
ATOM 771 C CA . ARG A 1 100 ? 1.405 -21.802 -1.864 1.00 39.12 100 ARG A CA 1
ATOM 772 C C . ARG A 1 100 ? 2.344 -21.885 -3.060 1.00 39.12 100 ARG A C 1
ATOM 774 O O . ARG A 1 100 ? 2.049 -22.618 -4.004 1.00 39.12 100 ARG A O 1
ATOM 781 N N . ARG A 1 101 ? 3.453 -21.137 -2.986 1.00 37.62 101 ARG A N 1
ATOM 782 C CA . ARG A 1 101 ? 4.620 -21.281 -3.864 1.00 37.62 101 ARG A CA 1
ATOM 783 C C . ARG A 1 101 ? 4.865 -22.768 -4.098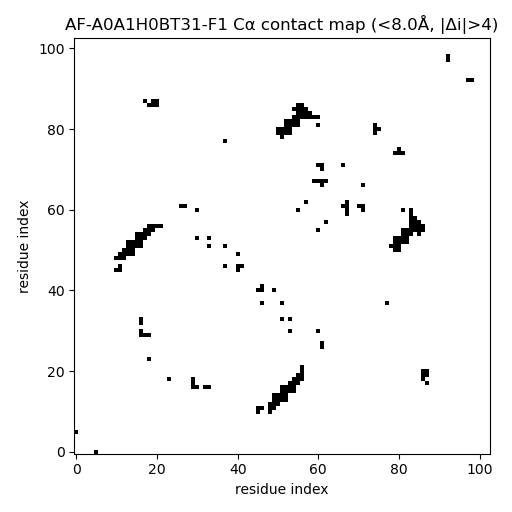 1.00 37.62 101 ARG A C 1
ATOM 785 O O . ARG A 1 101 ? 5.065 -23.520 -3.145 1.00 37.62 101 ARG A O 1
ATOM 792 N N . ARG A 1 102 ? 4.765 -23.186 -5.356 1.00 38.66 102 ARG A N 1
ATOM 793 C CA . ARG A 1 102 ? 5.071 -24.547 -5.776 1.00 38.66 102 ARG A CA 1
ATOM 794 C C . ARG A 1 102 ? 6.428 -24.520 -6.469 1.00 38.66 102 ARG A C 1
ATOM 796 O O . ARG A 1 102 ? 6.471 -24.629 -7.683 1.00 38.66 102 ARG A O 1
ATOM 803 N N . THR A 1 103 ? 7.475 -24.332 -5.669 1.00 36.69 103 THR A N 1
ATOM 804 C CA . THR A 1 103 ? 8.880 -24.712 -5.910 1.00 36.69 103 THR A CA 1
ATOM 805 C C . THR A 1 103 ? 9.663 -24.446 -4.640 1.00 36.69 103 THR A C 1
ATOM 807 O O . THR A 1 103 ? 9.464 -23.348 -4.070 1.00 36.69 103 THR A O 1
#

Mean predicted aligned error: 9.02 Å

Sequence (103 aa):
MGLHNALERFDGGRVVVDVADLPVKCPVAPLEFAFLADWYYQRRGIRDKVRLTYVTPLDAAFTEPVAARTRGGLLEDKGIELVTEFTLGESMVPAGGWCRRRT

Secondary structure (DSSP, 8-state):
--HHHHHHH--SEEEEEE--SS--S-THHHHHHHHHHHHHHHHTT-GGGEEEEEE-SSSSS-SSHHHHHHHHHHHHHTTEEEE-S----S----TT-------

Radius of gyration: 14.29 Å; Cα contacts (8 Å, |Δi|>4): 114; chains: 1; bounding box: 38×34×30 Å

Solvent-accessible surface area (backbone atoms only — not comparable to full-atom values): 6422 Å² total; per-residue (Å²): 138,58,71,66,64,51,63,72,72,56,82,59,46,80,48,78,47,69,49,62,66,83,89,59,98,54,77,59,55,65,53,52,47,52,54,50,50,52,52,50,30,50,75,69,72,39,40,91,46,43,47,43,34,42,35,27,53,40,91,50,95,38,95,47,74,69,50,30,65,68,53,49,52,51,35,58,78,68,63,35,45,80,43,54,65,40,66,75,65,102,64,92,62,63,99,89,54,79,86,70,80,90,123